Protein AF-A0A7S2MIW5-F1 (afdb_monomer)

pLDDT: mean 84.53, std 18.66, range [33.69, 98.38]

Organism: NCBI:txid3111310

Structure (mmCIF, N/CA/C/O backbone):
data_AF-A0A7S2MIW5-F1
#
_entry.id   AF-A0A7S2MIW5-F1
#
loop_
_atom_site.group_PDB
_atom_site.id
_atom_site.type_symbol
_atom_site.label_atom_id
_atom_site.label_alt_id
_atom_site.label_comp_id
_atom_site.label_asym_id
_atom_site.label_entity_id
_atom_site.label_seq_id
_atom_site.pdbx_PDB_ins_code
_atom_site.Cartn_x
_atom_site.Cartn_y
_atom_site.Cartn_z
_atom_site.occupancy
_atom_site.B_iso_or_equiv
_atom_site.auth_seq_id
_atom_site.auth_comp_id
_atom_site.auth_asym_id
_atom_site.auth_atom_id
_atom_site.pdbx_PDB_model_num
ATOM 1 N N . LEU A 1 1 ? -22.850 33.010 23.039 1.00 34.62 1 LEU A N 1
ATOM 2 C CA . LEU A 1 1 ? -22.995 32.688 21.603 1.00 34.62 1 LEU A CA 1
ATOM 3 C C . LEU A 1 1 ? -21.666 32.101 21.160 1.00 34.62 1 LEU A C 1
ATOM 5 O O . LEU A 1 1 ? -20.687 32.838 21.211 1.00 34.62 1 LEU A O 1
ATOM 9 N N . PRO A 1 2 ? -21.581 30.790 20.893 1.00 34.22 2 PRO A N 1
ATOM 10 C CA . PRO A 1 2 ? -20.311 30.177 20.546 1.00 34.22 2 PRO A CA 1
ATOM 11 C C . PRO A 1 2 ? -19.896 30.649 19.153 1.00 34.22 2 PRO A C 1
ATOM 13 O O . PRO A 1 2 ? -20.706 30.684 18.228 1.00 34.22 2 PRO A O 1
ATOM 16 N N . GLN A 1 3 ? -18.643 31.077 19.059 1.00 33.69 3 GLN A N 1
ATOM 17 C CA . GLN A 1 3 ? -17.992 31.510 17.834 1.00 33.69 3 GLN A CA 1
ATOM 18 C C . GLN A 1 3 ? -17.778 30.283 16.945 1.00 33.69 3 GLN A C 1
ATOM 20 O O . GLN A 1 3 ? -17.207 29.290 17.391 1.00 33.69 3 GLN A O 1
ATOM 25 N N . GLY A 1 4 ? -18.288 30.350 15.715 1.00 38.75 4 GLY A N 1
ATOM 26 C CA . GLY A 1 4 ? -18.104 29.315 14.707 1.00 38.75 4 GLY A CA 1
ATOM 27 C C . GLY A 1 4 ? -16.629 29.176 14.358 1.00 38.75 4 GLY A C 1
ATOM 28 O O . GLY A 1 4 ? -15.983 30.141 13.951 1.00 38.75 4 GLY A O 1
ATOM 29 N N . THR A 1 5 ? -16.100 27.975 14.543 1.00 40.75 5 THR A N 1
ATOM 30 C CA . THR A 1 5 ? -14.810 27.570 14.003 1.00 40.75 5 THR A CA 1
ATOM 31 C C . THR A 1 5 ? -14.955 27.438 12.493 1.00 40.75 5 THR A C 1
ATOM 33 O O . THR A 1 5 ? -15.807 26.698 12.007 1.00 40.75 5 THR A O 1
ATOM 36 N N . HIS A 1 6 ? -14.148 28.198 11.758 1.00 39.06 6 HIS A N 1
ATOM 37 C CA . HIS A 1 6 ? -13.957 28.025 10.325 1.00 39.06 6 HIS A CA 1
ATOM 38 C C . HIS A 1 6 ? -13.303 26.658 10.086 1.00 39.06 6 HIS A C 1
ATOM 40 O O . HIS A 1 6 ? -12.084 26.542 10.145 1.00 39.06 6 HIS A O 1
ATOM 46 N N . GLU A 1 7 ? -14.115 25.626 9.862 1.00 38.19 7 GLU A N 1
ATOM 47 C CA . GLU A 1 7 ? -13.662 24.371 9.260 1.00 38.19 7 GLU A CA 1
ATOM 48 C C . GLU A 1 7 ? -13.222 24.697 7.830 1.00 38.19 7 GLU A C 1
ATOM 50 O O . GLU A 1 7 ? -14.010 25.190 7.017 1.00 38.19 7 GLU A O 1
ATOM 55 N N . THR A 1 8 ? -11.934 24.533 7.547 1.00 36.22 8 THR A N 1
ATOM 56 C CA . THR A 1 8 ? -11.391 24.828 6.224 1.00 36.22 8 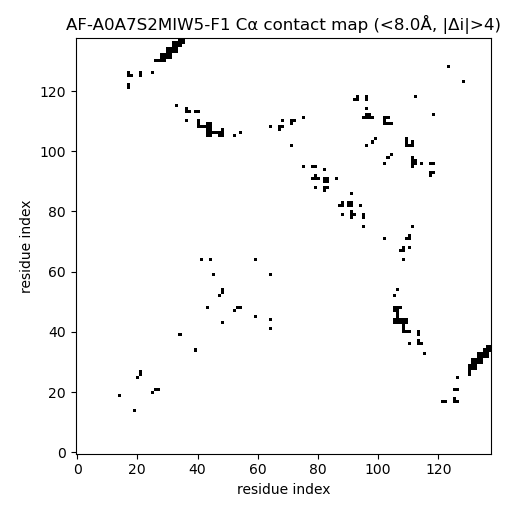THR A CA 1
ATOM 57 C C . THR A 1 8 ? -11.571 23.617 5.320 1.00 36.22 8 THR A C 1
ATOM 59 O O . THR A 1 8 ? -11.441 22.476 5.741 1.00 36.22 8 THR A O 1
ATOM 62 N N . GLU A 1 9 ? -11.854 23.850 4.041 1.00 38.44 9 GLU A N 1
ATOM 63 C CA . GLU A 1 9 ? -12.056 22.815 3.012 1.00 38.44 9 GLU A CA 1
ATOM 64 C C . GLU A 1 9 ? -10.869 21.822 2.897 1.00 38.44 9 GLU A C 1
ATOM 66 O O . GLU A 1 9 ? -11.026 20.696 2.429 1.00 38.44 9 GLU A O 1
ATOM 71 N N . GLN A 1 10 ? -9.693 22.213 3.401 1.00 38.22 10 GLN A N 1
ATOM 72 C CA . GLN A 1 10 ? -8.489 21.389 3.537 1.00 38.22 10 GLN A CA 1
ATOM 73 C C . GLN A 1 10 ? -8.621 20.257 4.574 1.00 38.22 10 GLN A C 1
ATOM 75 O O . GLN A 1 10 ? -8.038 19.192 4.374 1.00 38.22 10 GLN A O 1
ATOM 80 N N . ASP A 1 11 ? -9.436 20.431 5.618 1.00 40.16 11 ASP A N 1
ATOM 81 C CA . ASP A 1 11 ? -9.644 19.435 6.681 1.00 40.16 11 ASP A CA 1
ATOM 82 C C . ASP A 1 11 ? -10.381 18.183 6.164 1.00 40.16 11 ASP A C 1
ATOM 84 O O . ASP A 1 11 ? -10.171 17.067 6.646 1.00 40.16 11 ASP A O 1
ATOM 88 N N . PHE A 1 12 ? -11.196 18.332 5.111 1.00 40.44 12 PHE A N 1
ATOM 89 C CA . PHE A 1 12 ? -11.880 17.210 4.458 1.00 40.44 12 PHE A CA 1
ATOM 90 C C . PHE A 1 12 ? -10.940 16.338 3.609 1.00 40.44 12 PHE A C 1
ATOM 92 O O . PHE A 1 12 ? -11.246 15.168 3.373 1.00 40.44 12 PHE A O 1
ATOM 99 N N . VAL A 1 13 ? -9.791 16.868 3.170 1.00 51.50 13 VAL A N 1
ATOM 100 C CA . VAL A 1 13 ? -8.825 16.148 2.317 1.00 51.50 13 VAL A CA 1
ATOM 101 C C . VAL A 1 13 ? -7.958 15.176 3.131 1.00 51.50 13 VAL A C 1
ATOM 103 O O . VAL A 1 13 ? -7.462 14.189 2.583 1.00 51.50 13 VAL A O 1
ATOM 106 N N . GLU A 1 14 ? -7.833 15.378 4.446 1.00 65.00 14 GLU A N 1
ATOM 107 C CA . GLU A 1 14 ? -6.987 14.550 5.316 1.00 65.00 14 GLU A CA 1
ATOM 108 C C . GLU A 1 14 ? -7.745 13.599 6.249 1.00 65.00 14 GLU A C 1
ATOM 110 O O . GLU A 1 14 ? -7.106 12.846 6.990 1.00 65.00 14 GLU A O 1
ATOM 115 N N . MET A 1 15 ? -9.083 13.549 6.207 1.00 71.19 15 MET A N 1
ATOM 116 C CA . MET A 1 15 ? -9.825 12.636 7.079 1.00 71.19 15 MET A CA 1
ATOM 117 C C . MET A 1 15 ? -9.445 11.170 6.780 1.00 71.19 15 MET A C 1
ATOM 119 O O . MET A 1 15 ? -9.715 10.659 5.687 1.00 71.19 15 MET A O 1
ATOM 123 N N . PRO A 1 16 ? -8.840 10.436 7.736 1.00 86.06 16 PRO A N 1
ATOM 124 C CA . PRO A 1 16 ? -8.493 9.040 7.523 1.00 86.06 16 PRO A CA 1
ATOM 125 C C . PRO A 1 16 ? -9.749 8.211 7.244 1.00 86.06 16 PRO A C 1
ATOM 127 O O . PRO A 1 16 ? -10.669 8.207 8.057 1.00 86.06 16 PRO A O 1
ATOM 130 N N . ILE A 1 17 ? -9.760 7.425 6.164 1.00 91.00 17 ILE A N 1
ATOM 131 C CA . ILE A 1 17 ? -10.870 6.497 5.864 1.00 91.00 17 ILE A CA 1
ATOM 132 C C . ILE A 1 17 ? -11.267 5.628 7.078 1.00 91.00 17 ILE A C 1
ATOM 134 O O . ILE A 1 17 ? -12.466 5.487 7.317 1.00 91.00 17 ILE A O 1
ATOM 138 N N . PRO A 1 18 ? -10.330 5.086 7.891 1.00 93.75 18 PRO A N 1
ATOM 139 C CA . PRO A 1 18 ? -10.707 4.322 9.080 1.00 93.75 18 PRO A CA 1
ATOM 140 C C . PRO A 1 18 ? -11.511 5.134 10.102 1.00 93.75 18 PRO A C 1
ATOM 142 O O . PRO A 1 18 ? -12.400 4.576 10.736 1.00 93.75 18 PRO A O 1
ATOM 145 N N . LEU A 1 19 ? -11.217 6.433 10.250 1.00 93.69 19 LEU A N 1
ATOM 146 C CA . LEU A 1 19 ? -11.962 7.329 11.136 1.00 93.69 19 LEU A CA 1
ATOM 147 C C . LEU A 1 19 ? -13.378 7.534 10.599 1.00 93.69 19 LEU A C 1
ATOM 149 O O . LEU A 1 19 ? -14.332 7.254 11.313 1.00 93.69 19 LEU A O 1
ATOM 153 N N . LEU A 1 20 ? -13.507 7.927 9.328 1.00 94.56 20 LEU A N 1
ATOM 154 C CA . LEU A 1 20 ? -14.811 8.144 8.699 1.00 94.56 20 LEU A CA 1
ATOM 155 C C . LEU A 1 20 ? -15.700 6.896 8.790 1.00 94.56 20 LEU A C 1
ATOM 157 O O . LEU A 1 20 ? -16.866 6.987 9.163 1.00 94.56 20 LEU A O 1
ATOM 161 N N . LEU A 1 21 ? -15.153 5.717 8.477 1.00 96.06 21 LEU A N 1
ATOM 162 C CA . LEU A 1 21 ? -15.927 4.481 8.554 1.00 96.06 21 LEU A CA 1
ATOM 163 C C . LEU A 1 21 ? -16.321 4.157 9.997 1.00 96.06 21 LEU A C 1
ATOM 165 O O . LEU A 1 21 ? -17.422 3.669 10.211 1.00 96.06 21 LEU A O 1
ATOM 169 N N . HIS A 1 22 ? -15.439 4.397 10.971 1.00 96.56 22 HIS A N 1
ATOM 170 C CA . HIS A 1 22 ? -15.735 4.131 12.380 1.00 96.56 22 HIS A CA 1
ATOM 171 C C . HIS A 1 22 ? -16.871 5.015 12.905 1.00 96.56 22 HIS A C 1
ATOM 173 O O . HIS A 1 22 ? -17.741 4.507 13.604 1.00 96.56 22 HIS A O 1
ATOM 179 N N . GLU A 1 23 ? -16.921 6.292 12.514 1.00 96.94 23 GLU A N 1
ATOM 180 C CA . GLU A 1 23 ? -18.045 7.175 12.862 1.00 96.94 23 GLU A CA 1
ATOM 181 C C . GLU A 1 23 ? -19.373 6.683 12.265 1.00 96.94 23 GLU A C 1
ATOM 183 O O . GLU A 1 23 ? -20.422 6.770 12.900 1.00 96.94 23 GLU A O 1
ATOM 188 N N . LEU A 1 24 ? -19.339 6.121 11.053 1.00 97.38 24 LEU A N 1
ATOM 189 C CA . LEU A 1 24 ? -20.540 5.634 10.372 1.00 97.38 24 LEU A CA 1
ATOM 190 C C . LEU A 1 24 ? -20.977 4.239 10.833 1.00 97.38 24 LEU A C 1
ATOM 192 O O . LEU A 1 24 ? -22.173 3.971 10.920 1.00 97.38 24 LEU A O 1
ATOM 196 N N . GLN A 1 25 ? -20.030 3.325 11.048 1.00 97.94 25 GLN A N 1
ATOM 197 C CA . GLN A 1 25 ? -20.242 1.892 11.273 1.00 97.94 25 GLN A CA 1
ATOM 198 C C . GLN A 1 25 ? -19.190 1.329 12.253 1.00 97.94 25 GLN A C 1
ATOM 200 O O . GLN A 1 25 ? -18.361 0.497 11.872 1.00 97.94 25 GLN A O 1
ATOM 205 N N . PRO A 1 26 ? -19.232 1.706 13.544 1.00 97.56 26 PRO A N 1
ATOM 206 C CA . PRO A 1 26 ? -18.191 1.338 14.512 1.00 97.56 26 PRO A CA 1
ATOM 207 C C . PRO A 1 26 ? -18.058 -0.181 14.719 1.00 97.56 26 PRO A C 1
ATOM 209 O O . PRO A 1 26 ? -16.985 -0.690 15.031 1.00 97.56 26 PRO A O 1
ATOM 212 N N . GLN A 1 27 ? -19.137 -0.939 14.494 1.00 98.12 27 GLN A N 1
ATOM 213 C CA . GLN A 1 27 ? -19.167 -2.400 14.654 1.00 98.12 27 GLN A CA 1
ATOM 214 C C . GLN A 1 27 ? -18.857 -3.177 13.361 1.00 98.12 27 GLN A C 1
ATOM 216 O O . GLN A 1 27 ? -19.029 -4.398 13.324 1.00 98.12 27 GLN A O 1
ATOM 221 N N . ALA A 1 28 ? -18.409 -2.503 12.294 1.00 98.00 28 ALA A N 1
ATOM 222 C CA . ALA A 1 28 ? -18.112 -3.153 11.020 1.00 98.00 28 ALA A CA 1
ATOM 223 C C . ALA A 1 28 ? -17.106 -4.307 11.180 1.00 98.00 28 ALA A C 1
ATOM 225 O O . ALA A 1 28 ? -16.119 -4.206 11.912 1.00 98.00 28 ALA A O 1
ATOM 226 N N . LYS A 1 29 ? -17.337 -5.411 10.466 1.00 98.19 29 LYS A N 1
ATOM 227 C CA . LYS A 1 29 ? -16.350 -6.486 10.311 1.00 98.19 29 LYS A CA 1
ATOM 228 C C . LYS A 1 29 ? -15.570 -6.255 9.019 1.00 98.19 29 LYS A C 1
ATOM 230 O O . LYS A 1 29 ? -16.161 -6.076 7.958 1.00 98.19 29 LYS A O 1
ATOM 235 N N . LEU A 1 30 ? -14.247 -6.240 9.123 1.00 97.81 30 LEU A N 1
ATOM 236 C CA . LEU A 1 30 ? -13.319 -5.892 8.055 1.00 97.81 30 LEU A CA 1
ATOM 237 C C . LEU A 1 30 ? -12.680 -7.164 7.495 1.00 97.81 30 LEU A C 1
ATOM 239 O O . LEU A 1 30 ? -11.950 -7.869 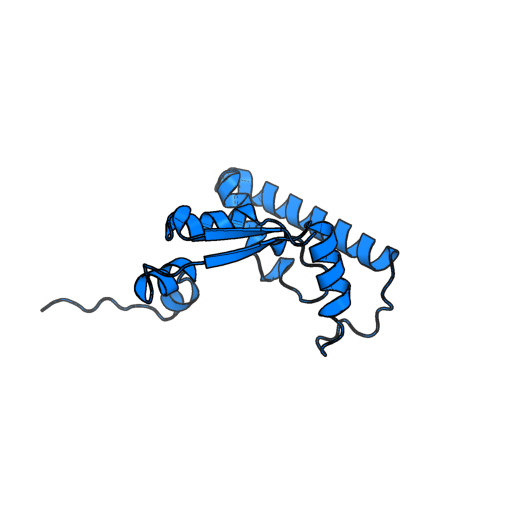8.192 1.00 97.81 30 LEU A O 1
ATOM 243 N N . LEU A 1 31 ? -12.949 -7.450 6.224 1.00 97.44 31 LEU A N 1
ATOM 244 C CA . LEU A 1 31 ? -12.326 -8.552 5.498 1.00 97.44 31 LEU A CA 1
ATOM 245 C C . LEU A 1 31 ? -11.118 -8.032 4.714 1.00 97.44 31 LEU A C 1
ATOM 247 O O . LEU A 1 31 ? -11.266 -7.199 3.823 1.00 97.44 31 LEU A O 1
ATOM 251 N N . VAL A 1 32 ? -9.927 -8.541 5.024 1.00 96.56 32 VAL A N 1
ATOM 252 C CA . VAL A 1 32 ? -8.675 -8.173 4.355 1.00 96.56 32 VAL A CA 1
ATOM 253 C C . VAL A 1 32 ? -8.077 -9.419 3.717 1.00 96.56 32 VAL A C 1
ATOM 255 O O . VAL A 1 32 ? -7.846 -10.420 4.389 1.00 96.56 32 VAL A O 1
ATOM 258 N N . THR A 1 33 ? -7.819 -9.366 2.413 1.00 96.00 33 THR A N 1
ATOM 259 C CA . THR A 1 33 ? -7.132 -10.442 1.685 1.00 96.00 33 THR A CA 1
ATOM 260 C C . THR A 1 33 ? -5.752 -9.952 1.275 1.00 96.00 33 THR A C 1
ATOM 262 O O . THR A 1 33 ? -5.634 -8.953 0.565 1.00 96.00 33 THR A O 1
ATOM 265 N N . LEU A 1 34 ? -4.710 -10.635 1.740 1.00 96.12 34 LEU A N 1
ATOM 266 C CA . LEU A 1 34 ? -3.316 -10.325 1.435 1.00 96.12 34 LEU A CA 1
ATOM 267 C C . LEU A 1 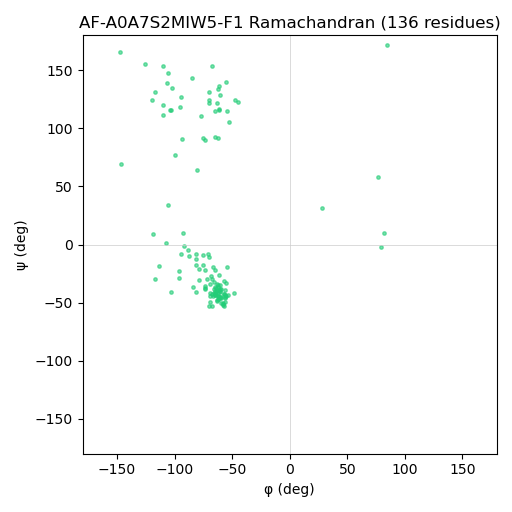34 ? -2.761 -11.346 0.449 1.00 96.12 34 LEU A C 1
ATOM 269 O O . LEU A 1 34 ? -3.127 -12.512 0.481 1.00 96.12 34 LEU A O 1
ATOM 273 N N . ARG A 1 35 ? -1.842 -10.919 -0.410 1.00 95.69 35 ARG A N 1
ATOM 274 C CA . ARG A 1 35 ? -1.079 -11.792 -1.312 1.00 95.69 35 ARG A CA 1
ATOM 275 C C . ARG A 1 35 ? 0.402 -11.530 -1.092 1.00 95.69 35 ARG A C 1
ATOM 277 O O . ARG A 1 35 ? 0.751 -10.421 -0.687 1.00 95.69 35 ARG A O 1
ATOM 284 N N . GLU A 1 36 ? 1.263 -12.495 -1.400 1.00 96.50 36 GLU A N 1
ATOM 285 C CA . GLU A 1 36 ? 2.712 -12.270 -1.449 1.00 96.50 36 GLU A CA 1
ATOM 286 C C . GLU A 1 36 ? 3.023 -10.941 -2.197 1.00 96.50 36 GLU A C 1
ATOM 288 O O . GLU A 1 36 ? 2.523 -10.745 -3.315 1.00 96.50 36 GLU A O 1
ATOM 293 N N . PRO A 1 37 ? 3.730 -9.976 -1.566 1.00 95.06 37 PRO A N 1
ATOM 294 C CA . PRO A 1 37 ? 3.852 -8.608 -2.073 1.00 95.06 37 PRO A CA 1
ATOM 295 C C . PRO A 1 37 ? 4.414 -8.494 -3.492 1.00 95.06 37 PRO A C 1
ATOM 297 O O . PRO A 1 37 ? 3.902 -7.690 -4.274 1.00 95.06 37 PRO A O 1
ATOM 300 N N . VAL A 1 38 ? 5.411 -9.307 -3.858 1.00 95.12 38 VAL A N 1
ATOM 301 C CA . VAL A 1 38 ? 6.015 -9.275 -5.202 1.00 95.12 38 VAL A CA 1
ATOM 302 C C . VAL A 1 38 ? 5.030 -9.797 -6.246 1.00 95.12 38 VAL A C 1
ATOM 304 O O . VAL A 1 38 ? 4.846 -9.195 -7.301 1.00 95.12 38 VAL A O 1
ATOM 307 N N . SER A 1 39 ? 4.305 -10.863 -5.933 1.00 95.00 39 SER A N 1
ATOM 308 C CA . SER A 1 39 ? 3.255 -11.431 -6.778 1.00 95.00 39 SER A CA 1
ATOM 309 C C . SER A 1 39 ? 2.086 -10.459 -6.957 1.00 95.00 39 SER A C 1
ATOM 311 O O . SER A 1 39 ? 1.515 -10.344 -8.044 1.00 95.00 39 SER A O 1
ATOM 313 N N . ARG A 1 40 ? 1.735 -9.718 -5.899 1.00 94.50 40 ARG A N 1
ATOM 314 C CA . ARG A 1 40 ? 0.741 -8.637 -5.937 1.00 94.50 40 ARG A CA 1
ATOM 315 C C . ARG A 1 40 ? 1.212 -7.478 -6.818 1.00 94.50 40 ARG A C 1
ATOM 317 O O . ARG A 1 40 ? 0.432 -6.988 -7.633 1.00 94.50 40 ARG A O 1
ATOM 324 N N . MET A 1 41 ? 2.478 -7.088 -6.702 1.00 94.50 41 MET A N 1
ATOM 325 C CA . MET A 1 41 ? 3.118 -6.073 -7.541 1.00 94.50 41 MET A CA 1
ATOM 326 C C . MET A 1 41 ? 3.153 -6.492 -9.021 1.00 94.50 41 MET A C 1
ATOM 328 O O . MET A 1 41 ? 2.793 -5.714 -9.901 1.00 94.50 41 MET A O 1
ATOM 332 N N . TYR A 1 42 ? 3.502 -7.746 -9.308 1.00 94.00 42 TYR A N 1
ATOM 333 C CA . TYR A 1 42 ? 3.494 -8.295 -10.664 1.00 94.00 42 TYR A CA 1
ATOM 334 C C . TYR A 1 42 ? 2.079 -8.357 -11.255 1.00 94.00 42 TYR A C 1
ATOM 336 O O . TYR A 1 42 ? 1.869 -8.098 -12.441 1.00 94.00 42 TYR A O 1
ATOM 344 N N . SER A 1 43 ? 1.075 -8.658 -10.428 1.00 92.62 43 SER A N 1
ATOM 345 C CA . SER A 1 43 ? -0.331 -8.607 -10.834 1.00 92.62 43 SER A CA 1
ATOM 346 C C . SER A 1 43 ? -0.773 -7.191 -11.203 1.00 92.62 43 SER A C 1
ATOM 348 O O . SER A 1 43 ? -1.484 -7.015 -12.189 1.00 92.62 43 SER A O 1
ATOM 350 N N . ASP A 1 44 ? -0.345 -6.188 -10.434 1.00 91.69 44 ASP A N 1
ATOM 351 C CA . ASP A 1 44 ? -0.602 -4.769 -10.698 1.00 91.69 44 ASP A CA 1
ATOM 352 C C . ASP A 1 44 ? -0.065 -4.355 -12.073 1.00 91.69 44 ASP A C 1
ATOM 354 O O . ASP A 1 44 ? -0.822 -3.884 -12.925 1.00 91.69 44 ASP A O 1
ATOM 358 N N . TYR A 1 45 ? 1.214 -4.659 -12.308 1.00 90.81 45 TYR A N 1
ATOM 359 C CA . TYR A 1 45 ? 1.917 -4.458 -13.572 1.00 90.81 45 TYR A CA 1
ATOM 360 C C . TYR A 1 45 ? 1.190 -5.110 -14.762 1.00 90.81 45 TYR A C 1
ATOM 362 O O . TYR A 1 45 ? 1.005 -4.511 -15.828 1.00 90.81 45 TYR A O 1
ATOM 370 N N . ASN A 1 46 ? 0.704 -6.342 -14.584 1.00 88.88 46 ASN A N 1
ATOM 371 C CA . ASN A 1 46 ? 0.055 -7.093 -15.655 1.00 88.88 46 ASN A CA 1
ATOM 372 C C . ASN A 1 46 ? -1.398 -6.693 -15.937 1.00 88.88 46 ASN A C 1
ATOM 374 O O . ASN A 1 46 ? -1.836 -6.805 -17.086 1.00 88.88 46 ASN A O 1
ATOM 378 N N . PHE A 1 47 ? -2.140 -6.230 -14.935 1.00 82.56 47 PHE A N 1
ATOM 379 C CA . PHE A 1 47 ? -3.586 -6.058 -15.058 1.00 82.56 47 PHE A CA 1
ATOM 380 C C . PHE A 1 47 ? -4.011 -4.599 -15.258 1.00 82.56 47 PHE A C 1
ATOM 382 O O . PHE A 1 47 ? -4.864 -4.327 -16.099 1.00 82.56 47 PHE A O 1
ATOM 389 N N . LEU A 1 48 ? -3.391 -3.645 -14.556 1.00 73.75 48 LEU A N 1
ATOM 390 C CA . LEU A 1 48 ? -3.887 -2.259 -14.508 1.00 73.75 48 LEU A CA 1
ATOM 391 C C . LEU A 1 48 ? -3.385 -1.352 -15.636 1.00 73.75 48 LEU A C 1
ATOM 393 O O . LEU A 1 48 ? -3.920 -0.270 -15.841 1.00 73.75 48 LEU A O 1
ATOM 397 N N . THR A 1 49 ? -2.414 -1.809 -16.418 1.00 61.47 49 THR A N 1
ATOM 398 C CA . THR A 1 49 ? -2.002 -1.171 -17.683 1.00 61.47 49 THR A CA 1
ATOM 399 C C . THR A 1 49 ? -2.915 -1.538 -18.857 1.00 61.47 49 THR A C 1
ATOM 401 O O . THR A 1 49 ? -2.913 -0.857 -19.875 1.00 61.47 49 THR A O 1
ATOM 404 N N . ARG A 1 50 ? -3.721 -2.607 -18.747 1.00 53.53 50 ARG A N 1
ATOM 405 C CA . ARG A 1 50 ? -4.619 -3.070 -19.824 1.00 53.53 50 ARG A CA 1
ATOM 406 C C . ARG A 1 50 ? -5.946 -2.300 -19.897 1.00 53.53 50 ARG A C 1
ATOM 408 O O . ARG A 1 50 ? -6.689 -2.488 -20.853 1.00 53.53 50 ARG A O 1
ATOM 415 N N . THR A 1 51 ? -6.248 -1.436 -18.926 1.00 51.66 51 THR A N 1
ATOM 416 C CA . THR A 1 51 ? -7.551 -0.758 -18.782 1.00 51.66 51 THR A CA 1
ATOM 417 C C . THR A 1 51 ? -7.536 0.728 -19.175 1.00 51.66 51 THR A C 1
ATOM 419 O O . THR A 1 51 ? -8.247 1.525 -18.573 1.00 51.66 51 THR A O 1
ATOM 422 N N . GLY A 1 52 ? -6.742 1.125 -20.177 1.00 49.66 52 GLY A N 1
ATOM 423 C CA . GLY A 1 52 ? -6.818 2.473 -20.771 1.00 49.66 52 GLY A CA 1
ATOM 424 C C . GLY A 1 52 ? -6.083 3.592 -20.018 1.00 49.66 52 GLY A C 1
ATOM 425 O O . GLY A 1 52 ? -6.237 4.757 -20.370 1.00 49.66 52 GLY A O 1
ATOM 426 N N . VAL A 1 53 ? -5.263 3.261 -19.015 1.00 53.62 53 VAL A N 1
ATOM 427 C CA . VAL A 1 53 ? -4.286 4.190 -18.425 1.00 53.62 53 VAL A CA 1
ATOM 428 C C . VAL A 1 53 ? -2.965 3.963 -19.158 1.00 53.62 53 VAL A C 1
ATOM 430 O O . VAL A 1 53 ? -2.208 3.048 -18.840 1.00 53.62 53 VAL A O 1
ATOM 433 N N . SER A 1 54 ? -2.766 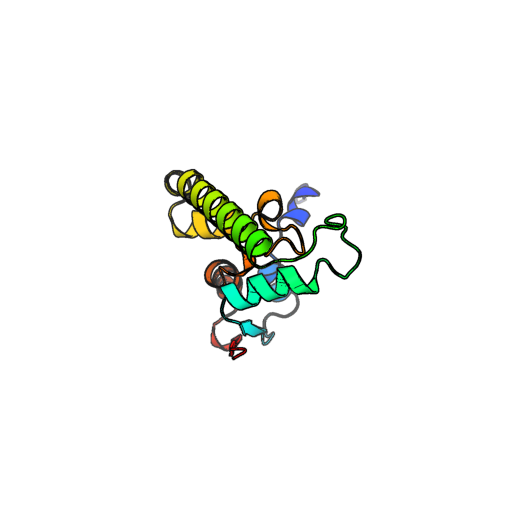4.727 -20.231 1.00 45.91 54 SER A N 1
ATOM 434 C CA . SER A 1 54 ? -1.665 4.583 -21.183 1.00 45.91 54 SER A CA 1
ATOM 435 C C . SER A 1 54 ? -0.295 4.806 -20.537 1.00 45.91 54 SER A C 1
ATOM 437 O O . SER A 1 54 ? 0.248 5.906 -20.582 1.00 45.91 54 SER A O 1
ATOM 439 N N . ARG A 1 55 ? 0.335 3.737 -20.047 1.00 53.25 55 ARG A N 1
ATOM 440 C CA . ARG A 1 55 ? 1.779 3.596 -20.252 1.00 53.25 55 ARG A CA 1
ATOM 441 C C . ARG A 1 55 ? 1.936 3.173 -21.705 1.00 53.25 55 ARG A C 1
ATOM 443 O O . ARG A 1 55 ? 1.726 2.008 -22.024 1.00 53.25 55 ARG A O 1
ATOM 450 N N . GLY A 1 56 ? 2.091 4.167 -22.582 1.00 53.09 56 GLY A N 1
ATOM 451 C CA . GLY A 1 56 ? 2.034 3.984 -24.031 1.00 53.09 56 GLY A CA 1
ATOM 452 C C . GLY A 1 56 ? 2.879 2.797 -24.474 1.00 53.09 56 GLY A C 1
ATOM 453 O O . GLY A 1 56 ? 4.044 2.755 -24.116 1.00 53.09 56 GLY A O 1
ATOM 454 N N . ASP A 1 57 ? 2.260 1.846 -25.175 1.00 53.06 57 ASP A N 1
ATOM 455 C CA . ASP A 1 57 ? 2.826 0.711 -25.921 1.00 53.06 57 ASP A CA 1
ATOM 456 C C . ASP A 1 57 ? 4.177 0.116 -25.460 1.00 53.06 57 ASP A C 1
ATOM 458 O O . ASP A 1 57 ? 4.933 -0.419 -26.274 1.00 53.06 57 ASP A O 1
ATOM 462 N N . THR A 1 58 ? 4.507 0.132 -24.165 1.00 60.97 58 THR A N 1
ATOM 463 C CA . THR A 1 58 ? 5.676 -0.588 -23.667 1.00 60.97 58 THR A CA 1
ATOM 464 C C . THR A 1 58 ? 5.314 -2.061 -23.596 1.00 60.97 58 THR A C 1
ATOM 466 O O . THR A 1 58 ? 4.473 -2.500 -22.805 1.00 60.97 58 THR A O 1
ATOM 469 N N . LEU A 1 59 ? 5.935 -2.839 -24.483 1.00 73.00 59 LEU A N 1
ATOM 470 C CA . LEU A 1 59 ? 5.863 -4.292 -24.466 1.00 73.00 59 LEU A CA 1
ATOM 471 C C . LEU A 1 59 ? 6.283 -4.786 -23.087 1.00 73.00 59 LEU A C 1
ATOM 473 O O . LEU A 1 59 ? 7.434 -4.633 -22.680 1.00 73.00 59 LEU A O 1
ATOM 477 N N . LYS A 1 60 ? 5.331 -5.392 -22.379 1.00 83.19 60 LYS A N 1
ATOM 478 C CA . LYS A 1 60 ? 5.617 -5.977 -21.079 1.00 83.19 60 LYS A CA 1
ATOM 479 C C . LYS A 1 60 ? 6.639 -7.083 -21.218 1.00 83.19 60 LYS A C 1
ATOM 481 O O . LYS A 1 60 ? 6.492 -7.969 -22.060 1.00 83.19 60 LYS A O 1
ATOM 486 N N . SER A 1 61 ? 7.625 -7.067 -20.343 1.00 90.00 61 SER A N 1
ATOM 487 C CA . SER A 1 61 ? 8.664 -8.082 -20.295 1.00 90.00 61 SER A CA 1
ATOM 488 C C . SER A 1 61 ? 9.125 -8.287 -18.858 1.00 90.00 61 SER A C 1
ATOM 490 O O . SER A 1 61 ? 8.821 -7.498 -17.960 1.00 90.00 61 SER A O 1
ATOM 492 N N . ALA A 1 62 ? 9.854 -9.379 -18.634 1.00 91.81 62 ALA A N 1
ATOM 493 C CA . ALA A 1 62 ? 10.517 -9.599 -17.356 1.00 91.81 62 ALA A CA 1
ATOM 494 C C . ALA A 1 62 ? 11.510 -8.465 -17.043 1.00 91.81 62 ALA A C 1
ATOM 496 O O . ALA A 1 62 ? 11.563 -8.012 -15.901 1.00 91.81 62 ALA A O 1
ATOM 497 N N . ASP A 1 63 ? 12.223 -7.970 -18.059 1.00 93.44 63 ASP A N 1
ATOM 498 C CA . ASP A 1 63 ? 13.202 -6.889 -17.916 1.00 93.44 63 ASP A CA 1
ATOM 499 C C . ASP A 1 63 ? 12.538 -5.561 -17.548 1.00 93.44 63 ASP A C 1
ATOM 501 O O . ASP A 1 63 ? 12.984 -4.893 -16.621 1.00 93.44 63 ASP A O 1
ATOM 505 N N . ASP A 1 64 ? 11.428 -5.207 -18.202 1.00 90.56 64 ASP A N 1
ATOM 506 C CA . ASP A 1 64 ? 10.677 -3.989 -17.882 1.00 90.56 64 ASP A CA 1
ATOM 507 C C . ASP A 1 64 ? 10.127 -4.045 -16.449 1.00 90.56 64 ASP A C 1
ATOM 509 O O . ASP A 1 64 ? 10.351 -3.128 -15.657 1.00 90.56 64 ASP A O 1
ATOM 513 N N . PHE A 1 65 ? 9.504 -5.164 -16.055 1.00 93.06 65 PHE A N 1
ATOM 514 C CA . PHE A 1 65 ? 9.067 -5.351 -14.670 1.00 93.06 65 PHE A CA 1
ATOM 515 C C . PHE A 1 65 ? 10.231 -5.228 -13.676 1.00 93.06 65 PHE A C 1
ATOM 517 O O . PHE A 1 65 ? 10.091 -4.573 -12.642 1.00 93.06 65 PHE A O 1
ATOM 524 N N . HIS A 1 66 ? 11.386 -5.820 -13.987 1.00 95.12 66 HIS A N 1
ATOM 525 C CA . HIS A 1 66 ? 12.571 -5.744 -13.140 1.00 95.12 66 HIS A CA 1
ATOM 526 C C . HIS A 1 66 ? 13.086 -4.307 -12.993 1.00 95.12 66 HIS A C 1
ATOM 528 O O . HIS A 1 66 ? 13.301 -3.853 -11.868 1.00 95.12 66 HIS A O 1
ATOM 534 N N . THR A 1 67 ? 13.236 -3.567 -14.096 1.00 94.12 67 THR A N 1
ATOM 535 C CA . THR A 1 67 ? 13.672 -2.164 -14.079 1.00 94.12 67 THR A CA 1
ATOM 536 C C . THR A 1 67 ? 12.751 -1.309 -13.213 1.00 94.12 67 THR A C 1
ATOM 538 O O . THR A 1 67 ? 13.225 -0.513 -12.400 1.00 94.12 67 THR A O 1
ATOM 541 N N . LEU A 1 68 ? 11.437 -1.515 -13.317 1.00 92.31 68 LEU A N 1
ATOM 542 C CA . LEU A 1 68 ? 10.453 -0.806 -12.500 1.00 92.31 68 LEU A CA 1
ATOM 543 C C . LEU A 1 68 ? 10.533 -1.192 -11.027 1.00 92.31 68 LEU A C 1
ATOM 545 O O . LEU A 1 68 ? 10.498 -0.313 -10.168 1.00 92.31 68 LEU A O 1
ATOM 549 N N . ALA A 1 69 ? 10.683 -2.482 -10.729 1.00 94.88 69 ALA A N 1
ATOM 550 C CA . ALA A 1 69 ? 10.834 -2.967 -9.364 1.00 94.88 69 ALA A CA 1
ATOM 551 C C . ALA A 1 69 ? 12.067 -2.371 -8.681 1.00 94.88 69 ALA A C 1
ATOM 553 O O . ALA A 1 69 ? 11.976 -1.894 -7.549 1.00 94.88 69 ALA A O 1
ATOM 554 N N . VAL A 1 70 ? 13.206 -2.355 -9.377 1.00 96.56 70 VAL A N 1
ATOM 555 C CA . VAL A 1 70 ? 14.450 -1.765 -8.871 1.00 96.56 70 VAL A CA 1
ATOM 556 C C . VAL A 1 70 ? 14.282 -0.267 -8.651 1.00 96.56 70 VAL A C 1
ATOM 558 O O . VAL A 1 70 ? 14.605 0.215 -7.568 1.00 96.56 70 VAL A O 1
ATOM 561 N N . HIS A 1 71 ? 13.720 0.454 -9.626 1.00 95.06 71 HIS A N 1
ATOM 562 C CA . HIS A 1 71 ? 13.468 1.887 -9.499 1.00 95.06 71 HIS A CA 1
ATOM 563 C C . HIS A 1 71 ? 12.588 2.198 -8.281 1.00 95.06 71 HIS A C 1
ATOM 565 O O . HIS A 1 71 ? 12.982 2.975 -7.415 1.00 95.06 71 HIS A O 1
ATOM 571 N N . GLN A 1 72 ? 11.432 1.538 -8.161 1.00 94.69 72 GLN A N 1
ATOM 572 C CA . GLN A 1 72 ? 10.515 1.772 -7.047 1.00 94.69 72 GLN A CA 1
ATOM 573 C C . GLN A 1 72 ? 11.124 1.405 -5.694 1.00 94.69 72 GLN A C 1
ATOM 575 O O . GLN A 1 72 ? 10.946 2.149 -4.731 1.00 94.69 72 GLN A O 1
ATOM 580 N N . LYS A 1 73 ? 11.874 0.300 -5.611 1.00 96.12 73 LYS A N 1
ATOM 581 C CA . LYS A 1 73 ? 12.618 -0.064 -4.401 1.00 96.12 73 LYS A CA 1
ATOM 582 C C . LYS A 1 73 ? 13.594 1.047 -4.009 1.00 96.12 73 LYS A C 1
ATOM 584 O O . LYS A 1 73 ? 13.584 1.467 -2.857 1.00 96.12 73 LYS A O 1
ATOM 589 N N . THR A 1 74 ? 14.424 1.518 -4.939 1.00 97.00 74 THR A N 1
ATOM 590 C CA . THR A 1 74 ? 15.422 2.560 -4.661 1.00 97.00 74 THR A CA 1
ATOM 591 C C . THR A 1 74 ? 14.761 3.870 -4.230 1.00 97.00 74 THR A C 1
ATOM 593 O O . THR A 1 74 ? 15.181 4.461 -3.237 1.00 97.00 74 THR A O 1
ATOM 596 N N . SER A 1 75 ? 13.693 4.295 -4.909 1.00 95.81 75 SER A N 1
ATOM 597 C CA . SER A 1 75 ? 12.922 5.482 -4.523 1.00 95.81 75 SER A CA 1
ATOM 598 C C . SER A 1 75 ? 12.289 5.335 -3.137 1.00 95.81 75 SER A C 1
ATOM 600 O O . SER A 1 75 ? 12.343 6.264 -2.336 1.00 95.81 75 SER A O 1
ATOM 602 N N . LEU A 1 76 ? 11.735 4.161 -2.821 1.00 95.38 76 LEU A N 1
ATOM 603 C CA . LEU A 1 76 ? 11.133 3.887 -1.517 1.00 95.38 76 LEU A CA 1
ATOM 604 C C . LEU A 1 76 ? 12.180 3.907 -0.393 1.00 95.38 76 LEU A C 1
ATOM 606 O O . LEU A 1 76 ? 11.939 4.501 0.653 1.00 95.38 76 LEU A O 1
ATOM 610 N N . GLN A 1 77 ? 13.359 3.323 -0.624 1.00 95.69 77 GLN A N 1
ATOM 611 C CA . GLN A 1 77 ? 14.478 3.389 0.319 1.00 95.69 77 GLN A CA 1
ATOM 612 C C . GLN A 1 77 ? 14.927 4.835 0.556 1.00 95.69 77 GLN A C 1
ATOM 614 O O . GLN A 1 77 ? 15.093 5.241 1.700 1.00 95.69 77 GLN A O 1
ATOM 619 N N . CYS A 1 78 ? 15.059 5.634 -0.506 1.00 96.25 78 CYS A N 1
ATOM 620 C CA . CYS A 1 78 ? 15.397 7.052 -0.384 1.00 96.25 78 CYS A CA 1
ATOM 621 C C . CYS A 1 78 ? 14.345 7.823 0.431 1.00 96.25 78 CYS A C 1
ATOM 623 O O . CYS A 1 78 ? 14.701 8.639 1.283 1.00 96.25 78 CYS A O 1
ATOM 625 N N . CYS A 1 79 ? 13.061 7.518 0.228 1.00 96.06 79 CYS A N 1
ATOM 626 C CA . CYS A 1 79 ? 11.975 8.097 1.010 1.00 96.06 79 CYS A CA 1
ATOM 627 C C . CYS A 1 79 ? 12.098 7.745 2.502 1.00 96.06 79 CYS A C 1
ATOM 629 O O . CYS A 1 79 ? 12.015 8.641 3.346 1.00 96.06 79 CYS A O 1
ATOM 631 N N . PHE A 1 80 ? 12.356 6.473 2.836 1.00 95.88 80 PHE A N 1
ATOM 632 C CA . PHE A 1 80 ? 12.551 6.052 4.226 1.00 95.88 80 PHE A CA 1
ATOM 633 C C . PHE A 1 80 ? 13.703 6.809 4.882 1.00 95.88 80 PHE A C 1
ATOM 635 O O . PHE A 1 80 ? 13.495 7.403 5.935 1.00 95.88 80 PHE A O 1
ATOM 642 N N . GLU A 1 81 ? 14.877 6.861 4.248 1.00 95.12 81 GLU A N 1
ATOM 643 C CA . GLU A 1 81 ? 16.039 7.566 4.808 1.00 95.12 81 GLU A CA 1
ATOM 644 C C . GLU A 1 81 ? 15.770 9.066 4.990 1.00 95.12 81 GLU A C 1
ATOM 646 O O . GLU A 1 81 ? 16.110 9.640 6.021 1.00 95.12 81 GLU A O 1
ATOM 651 N N . THR A 1 82 ? 15.071 9.693 4.039 1.00 95.31 82 THR A N 1
ATOM 652 C CA . THR A 1 82 ? 14.708 11.120 4.113 1.00 95.31 82 THR A CA 1
ATOM 653 C C . THR A 1 82 ? 13.789 11.424 5.300 1.00 95.31 82 THR A C 1
ATOM 655 O O . THR A 1 82 ? 13.851 12.506 5.886 1.00 95.31 82 THR A O 1
ATOM 658 N N . HIS A 1 83 ? 12.910 10.490 5.663 1.00 94.00 83 HIS A N 1
ATOM 659 C CA . HIS A 1 83 ? 11.937 10.691 6.734 1.00 94.00 83 HIS A CA 1
ATOM 660 C 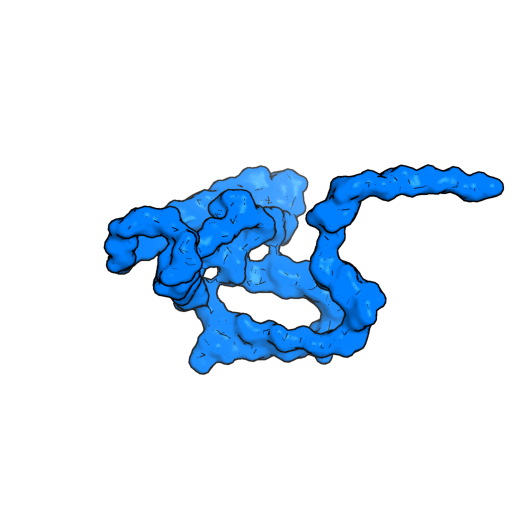C . HIS A 1 83 ? 12.366 10.136 8.091 1.00 94.00 83 HIS A C 1
ATOM 662 O O . HIS A 1 83 ? 11.888 10.643 9.108 1.00 94.00 83 HIS A O 1
ATOM 668 N N . LYS A 1 84 ? 13.275 9.158 8.126 1.00 93.94 84 LYS A N 1
ATOM 669 C CA . LYS A 1 84 ? 13.652 8.415 9.333 1.00 93.94 84 LYS A CA 1
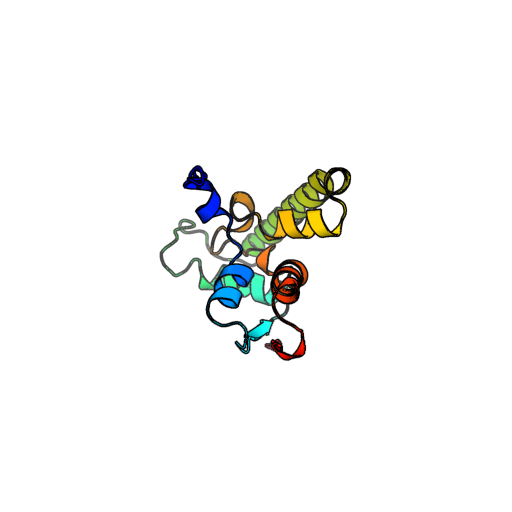ATOM 670 C C . LYS A 1 84 ? 14.136 9.316 10.465 1.00 93.94 84 LYS A C 1
ATOM 672 O O . LYS A 1 84 ? 13.691 9.146 11.595 1.00 93.94 84 LYS A O 1
ATOM 677 N N . GLU A 1 85 ? 14.995 10.292 10.175 1.00 90.69 85 GLU A N 1
ATOM 678 C CA . GLU A 1 85 ? 15.528 11.200 11.204 1.00 90.69 85 GLU A CA 1
ATOM 679 C C . GLU A 1 85 ? 14.465 12.154 11.763 1.00 90.69 85 GLU A C 1
ATOM 681 O O . GLU A 1 85 ? 14.491 12.499 12.942 1.00 90.69 85 GLU A O 1
ATOM 686 N N . ARG A 1 86 ? 13.512 12.577 10.923 1.00 93.25 86 ARG A N 1
ATOM 687 C CA . ARG A 1 86 ? 12.490 13.568 11.286 1.00 93.25 86 ARG A CA 1
ATOM 688 C C . ARG A 1 86 ? 11.287 12.954 11.996 1.00 93.25 86 ARG A C 1
ATOM 690 O O . ARG A 1 86 ? 10.689 13.612 12.841 1.00 93.25 86 ARG A O 1
ATOM 697 N N . LEU A 1 87 ? 10.886 11.752 11.588 1.00 92.25 87 LEU A N 1
ATOM 698 C CA . LEU A 1 87 ? 9.632 11.118 12.001 1.00 92.25 87 LEU A CA 1
ATOM 699 C C . LEU A 1 87 ? 9.838 9.867 12.866 1.00 92.25 87 LEU A C 1
ATOM 701 O O . LEU A 1 87 ? 8.920 9.455 13.562 1.00 92.25 87 LEU A O 1
ATOM 705 N N . GLY A 1 88 ? 11.026 9.264 12.845 1.00 91.81 88 GLY A N 1
ATOM 706 C CA . GLY A 1 88 ? 11.223 7.904 13.341 1.00 91.81 88 GLY A CA 1
ATOM 707 C C . GLY A 1 88 ? 10.888 6.851 12.280 1.00 91.81 88 GLY A C 1
ATOM 708 O O . GLY A 1 88 ? 10.405 7.158 11.190 1.00 91.81 88 GLY A O 1
ATOM 709 N N . GLU A 1 89 ? 11.201 5.591 12.580 1.00 89.06 89 GLU A N 1
ATOM 710 C CA . GLU A 1 89 ? 11.173 4.498 11.598 1.00 89.06 89 GLU A CA 1
ATOM 711 C C . GLU A 1 89 ? 9.750 4.127 11.153 1.00 89.06 89 GLU A C 1
ATOM 713 O O . GLU A 1 89 ? 9.473 4.099 9.953 1.00 89.06 89 GLU A O 1
ATOM 718 N N . ASP A 1 90 ? 8.828 3.927 12.099 1.00 88.12 90 ASP A N 1
ATOM 719 C CA . ASP A 1 90 ? 7.446 3.525 11.799 1.00 88.12 90 ASP A CA 1
ATOM 720 C C . ASP A 1 90 ? 6.683 4.607 11.017 1.00 88.12 90 ASP A C 1
ATOM 722 O O . ASP A 1 90 ? 6.019 4.318 10.016 1.00 88.12 90 ASP A O 1
ATOM 726 N N . ASP A 1 91 ? 6.826 5.871 11.422 1.00 89.62 91 ASP A N 1
ATOM 727 C CA . ASP A 1 91 ? 6.168 7.000 10.761 1.00 89.62 91 ASP A CA 1
ATOM 728 C C . ASP A 1 91 ? 6.786 7.307 9.388 1.00 89.62 91 ASP A C 1
ATOM 730 O O . ASP A 1 91 ? 6.070 7.717 8.471 1.00 89.62 91 ASP A O 1
ATOM 734 N N . ALA A 1 92 ? 8.083 7.042 9.190 1.00 92.81 92 ALA A N 1
ATOM 735 C CA . ALA A 1 92 ? 8.702 7.097 7.866 1.00 92.81 92 ALA A CA 1
ATOM 736 C C . ALA A 1 92 ? 8.127 6.022 6.930 1.00 92.81 92 ALA A C 1
ATOM 738 O O . ALA A 1 92 ? 7.807 6.318 5.775 1.00 92.81 92 ALA A O 1
ATOM 739 N N . VAL A 1 93 ? 7.931 4.793 7.425 1.00 91.69 93 VAL A N 1
ATOM 740 C CA . VAL A 1 93 ? 7.289 3.721 6.648 1.00 91.69 93 VAL A CA 1
ATOM 741 C C . VAL A 1 93 ? 5.864 4.110 6.261 1.00 91.69 93 VAL A C 1
ATOM 743 O O . VAL A 1 93 ? 5.489 3.950 5.098 1.00 91.69 93 VAL A O 1
ATOM 746 N N . LEU A 1 94 ? 5.084 4.656 7.198 1.00 90.44 94 LEU A N 1
ATOM 747 C CA . LEU A 1 94 ? 3.729 5.142 6.934 1.00 90.44 94 LEU A CA 1
ATOM 748 C C . LEU A 1 94 ? 3.720 6.252 5.879 1.00 90.44 94 LEU A C 1
ATOM 750 O O . LEU A 1 94 ? 2.978 6.147 4.900 1.00 90.44 94 LEU A O 1
ATOM 754 N N . ALA A 1 95 ? 4.555 7.280 6.040 1.00 91.50 95 ALA A N 1
ATOM 755 C CA . ALA A 1 95 ? 4.630 8.404 5.110 1.00 91.50 95 ALA A CA 1
ATOM 756 C C . ALA A 1 95 ? 4.911 7.930 3.676 1.00 91.50 95 ALA A C 1
ATOM 758 O O . ALA A 1 95 ? 4.166 8.254 2.753 1.00 91.50 95 ALA A O 1
ATOM 759 N N . CYS A 1 96 ? 5.924 7.083 3.502 1.00 94.31 96 CYS A N 1
ATOM 760 C CA . CYS A 1 96 ? 6.333 6.600 2.188 1.00 94.31 96 CYS A CA 1
ATOM 761 C C . CYS A 1 96 ? 5.363 5.571 1.587 1.00 94.31 96 CYS A C 1
ATOM 763 O O . CYS A 1 96 ? 5.124 5.582 0.382 1.00 94.31 96 CYS A O 1
ATOM 765 N N . ALA A 1 97 ? 4.754 4.699 2.400 1.00 93.44 97 ALA A N 1
ATOM 766 C CA . ALA A 1 97 ? 3.742 3.752 1.922 1.00 93.44 97 ALA A CA 1
ATOM 767 C C . ALA A 1 97 ? 2.470 4.458 1.421 1.00 93.44 97 ALA A C 1
ATOM 769 O O . ALA A 1 97 ? 1.801 3.966 0.506 1.00 93.44 97 ALA A O 1
ATOM 770 N N . HIS A 1 98 ? 2.132 5.602 2.025 1.00 90.38 98 HIS A N 1
ATOM 771 C CA . HIS A 1 98 ? 0.971 6.417 1.678 1.00 90.38 98 HIS A CA 1
ATOM 772 C C . HIS A 1 98 ? 1.261 7.511 0.640 1.00 90.38 98 HIS A C 1
ATOM 774 O O . HIS A 1 98 ? 0.324 8.197 0.223 1.00 90.38 98 HIS A O 1
ATOM 780 N N . ASP A 1 99 ? 2.502 7.646 0.170 1.00 91.44 99 ASP A N 1
ATOM 781 C CA . ASP A 1 99 ? 2.867 8.600 -0.873 1.00 91.44 99 ASP A CA 1
ATOM 782 C C . ASP A 1 99 ? 2.360 8.130 -2.246 1.00 91.44 99 ASP A C 1
ATOM 784 O O . ASP A 1 99 ? 3.001 7.402 -3.011 1.00 91.44 99 ASP A O 1
ATOM 788 N N . ARG A 1 100 ? 1.137 8.558 -2.557 1.00 85.69 100 ARG A N 1
ATOM 789 C CA . ARG A 1 100 ? 0.469 8.254 -3.825 1.00 85.69 100 ARG A CA 1
ATOM 790 C C . ARG A 1 100 ? 1.017 9.068 -4.990 1.00 85.69 100 ARG A C 1
ATOM 792 O O . ARG A 1 100 ? 0.763 8.679 -6.127 1.00 85.69 100 ARG A O 1
ATOM 799 N N . LEU A 1 101 ? 1.723 10.167 -4.725 1.00 88.50 101 LEU A N 1
ATOM 800 C CA . LEU A 1 101 ? 2.305 10.988 -5.778 1.00 88.50 101 LEU A CA 1
ATOM 801 C C . LEU A 1 101 ? 3.445 10.224 -6.453 1.00 88.50 101 LEU A C 1
ATOM 803 O O . LEU A 1 101 ? 3.494 10.162 -7.678 1.00 88.50 101 LEU A O 1
ATOM 807 N N . HIS A 1 102 ? 4.299 9.578 -5.658 1.00 88.88 102 HIS A N 1
ATOM 808 C CA . HIS A 1 102 ? 5.473 8.871 -6.169 1.00 88.88 102 HIS A CA 1
ATOM 809 C C . HIS A 1 102 ? 5.250 7.364 -6.373 1.00 88.88 102 HIS A C 1
ATOM 811 O O . HIS A 1 102 ? 5.854 6.780 -7.270 1.00 88.88 102 HIS A O 1
ATOM 817 N N . PHE A 1 103 ? 4.364 6.722 -5.597 1.00 90.69 103 PHE A N 1
ATOM 818 C CA . PHE A 1 103 ? 4.155 5.261 -5.644 1.00 90.69 103 PHE A CA 1
ATOM 819 C C . PHE A 1 103 ? 2.731 4.839 -6.047 1.00 90.69 103 PHE A C 1
ATOM 821 O O . PHE A 1 103 ? 2.366 3.664 -5.937 1.00 90.69 103 PHE A O 1
ATOM 828 N N . GLY A 1 104 ? 1.894 5.783 -6.492 1.00 87.38 104 GLY A N 1
ATOM 829 C CA . GLY A 1 104 ? 0.477 5.545 -6.783 1.00 87.38 104 GLY A CA 1
ATOM 830 C C . GLY A 1 104 ? 0.131 5.217 -8.236 1.00 87.38 104 GLY A C 1
ATOM 831 O O . GLY A 1 104 ? -1.022 4.853 -8.482 1.00 87.38 104 GLY A O 1
ATOM 832 N N . GLU A 1 105 ? 1.079 5.318 -9.177 1.00 87.25 105 GLU A N 1
ATOM 833 C CA . GLU A 1 105 ? 0.831 5.144 -10.618 1.00 87.25 105 GLU A CA 1
ATOM 834 C C . GLU A 1 105 ? 0.306 3.724 -10.927 1.00 87.25 105 GLU A C 1
ATOM 836 O O . GLU A 1 105 ? 1.023 2.741 -10.703 1.00 87.25 105 GLU A O 1
ATOM 841 N N . PRO A 1 106 ? -0.937 3.562 -11.422 1.00 85.50 106 PRO A N 1
ATOM 842 C CA . PRO A 1 106 ? -1.489 2.250 -11.749 1.00 85.50 106 PRO A CA 1
ATOM 843 C C . PRO A 1 106 ? -0.678 1.534 -12.829 1.00 85.50 106 PRO A C 1
ATOM 845 O O . PRO A 1 106 ? -0.308 2.131 -13.833 1.00 85.50 106 PRO A O 1
ATOM 848 N N . GLY A 1 107 ? -0.425 0.235 -12.649 1.00 85.00 107 GLY A N 1
ATOM 849 C CA . GLY A 1 107 ? 0.272 -0.553 -13.663 1.00 85.00 107 GLY A CA 1
ATOM 850 C C . GLY A 1 107 ? 1.793 -0.377 -13.669 1.00 85.00 107 GLY A C 1
ATOM 851 O O . GLY A 1 107 ? 2.482 -1.074 -14.409 1.00 85.00 107 GLY A O 1
ATOM 852 N N . SER A 1 108 ? 2.331 0.484 -12.802 1.00 86.44 108 SER A N 1
ATOM 853 C CA . SER A 1 108 ? 3.773 0.613 -12.572 1.00 86.44 108 SER A CA 1
ATOM 854 C C . SER A 1 108 ? 4.354 -0.532 -11.730 1.00 86.44 108 SER A C 1
ATOM 856 O O . SER A 1 108 ? 5.571 -0.628 -11.600 1.00 86.44 108 SER A O 1
ATOM 858 N N . GLY A 1 109 ? 3.507 -1.392 -11.144 1.00 86.94 109 GLY A N 1
ATOM 859 C CA . GLY A 1 109 ? 3.940 -2.336 -10.119 1.00 86.94 109 GLY A CA 1
ATOM 860 C C . GLY A 1 109 ? 4.137 -1.624 -8.781 1.00 86.94 109 GLY A C 1
ATOM 861 O O . GLY A 1 109 ? 5.219 -1.629 -8.216 1.00 86.94 109 GLY A O 1
ATOM 862 N N . ARG A 1 110 ? 3.082 -0.977 -8.286 1.00 91.62 110 ARG A N 1
ATOM 863 C CA . ARG A 1 110 ? 3.081 -0.153 -7.065 1.00 91.62 110 ARG A CA 1
ATOM 864 C C . ARG A 1 110 ? 3.645 -0.911 -5.848 1.00 91.62 110 ARG A C 1
ATOM 866 O O . ARG A 1 110 ? 2.962 -1.761 -5.278 1.00 91.62 110 ARG A O 1
ATOM 873 N N . ILE A 1 111 ? 4.868 -0.591 -5.427 1.00 93.38 111 ILE A N 1
ATOM 874 C CA . ILE A 1 111 ? 5.561 -1.261 -4.316 1.00 93.38 111 ILE A CA 1
ATOM 875 C C . ILE A 1 111 ? 4.981 -0.867 -2.951 1.00 93.38 111 ILE A C 1
ATOM 877 O O . ILE A 1 111 ? 4.826 -1.716 -2.074 1.00 93.38 111 ILE A O 1
ATOM 881 N N . GLY A 1 112 ? 4.593 0.404 -2.783 1.00 92.69 112 GLY A N 1
ATOM 882 C CA . GLY A 1 112 ? 4.158 0.958 -1.495 1.00 92.69 112 GLY A CA 1
ATOM 883 C C . GLY A 1 112 ? 2.932 0.245 -0.924 1.00 92.69 112 GLY A C 1
ATOM 884 O O . GLY A 1 112 ? 2.887 -0.081 0.255 1.00 92.69 112 GLY A O 1
ATOM 885 N N . ILE A 1 113 ? 1.978 -0.131 -1.779 1.00 92.25 113 ILE A N 1
ATOM 886 C CA . ILE A 1 113 ? 0.765 -0.874 -1.387 1.00 92.25 113 ILE A CA 1
ATOM 887 C C . ILE A 1 113 ? 1.030 -2.338 -0.994 1.00 92.25 113 ILE A C 1
ATOM 889 O O . ILE A 1 113 ? 0.112 -3.019 -0.534 1.00 92.25 113 ILE A O 1
ATOM 893 N N . GLY A 1 114 ? 2.255 -2.835 -1.192 1.00 93.81 114 GLY A N 1
ATOM 894 C CA . GLY A 1 114 ? 2.737 -4.111 -0.659 1.00 93.81 114 GLY A CA 1
ATOM 895 C C . GLY A 1 114 ? 3.208 -4.026 0.799 1.00 93.81 114 GLY A C 1
ATOM 896 O O . GLY A 1 114 ? 3.368 -5.060 1.444 1.00 93.81 114 GLY A O 1
ATOM 897 N N . LEU A 1 115 ? 3.380 -2.818 1.351 1.00 94.62 115 LEU A N 1
ATOM 898 C CA . LEU A 1 115 ? 3.739 -2.584 2.753 1.00 94.62 115 LEU A CA 1
ATOM 899 C C . LEU A 1 115 ? 2.501 -2.697 3.654 1.00 94.62 115 LEU A C 1
ATOM 901 O O . LEU A 1 115 ? 2.058 -1.727 4.266 1.00 94.62 115 LEU A O 1
ATOM 905 N N . TYR A 1 116 ? 1.907 -3.890 3.722 1.00 95.19 116 TYR A N 1
ATOM 906 C CA . TYR A 1 116 ? 0.609 -4.107 4.374 1.00 95.19 116 TYR A CA 1
ATOM 907 C C . TYR A 1 116 ? 0.550 -3.635 5.826 1.00 95.19 116 TYR A C 1
ATOM 909 O O . TYR A 1 116 ? -0.495 -3.159 6.261 1.00 95.19 116 TYR A O 1
ATOM 917 N N . HIS A 1 117 ? 1.665 -3.723 6.552 1.00 92.56 117 HIS A N 1
ATOM 918 C CA . HIS A 1 117 ? 1.771 -3.240 7.925 1.00 92.56 117 HIS A CA 1
ATOM 919 C C . HIS A 1 117 ? 1.379 -1.761 8.056 1.00 92.56 117 HIS A C 1
ATOM 921 O O . HIS A 1 117 ? 0.576 -1.428 8.923 1.00 92.56 117 HIS A O 1
ATOM 927 N N . ALA A 1 118 ? 1.851 -0.903 7.144 1.00 91.69 118 ALA A N 1
ATOM 928 C CA . ALA A 1 118 ? 1.566 0.531 7.160 1.00 91.69 118 ALA A CA 1
ATOM 929 C C . ALA A 1 118 ? 0.051 0.801 7.063 1.00 91.69 118 ALA A C 1
ATOM 931 O O . ALA A 1 118 ? -0.523 1.560 7.842 1.00 91.69 118 ALA A O 1
ATOM 932 N N . PHE A 1 119 ? -0.631 0.096 6.157 1.00 92.31 119 PHE A N 1
ATOM 933 C CA . PHE A 1 119 ? -2.075 0.231 5.992 1.00 92.31 119 PHE A CA 1
ATOM 934 C C . PHE A 1 119 ? -2.826 -0.367 7.183 1.00 92.31 119 PHE A C 1
ATOM 936 O O . PHE A 1 119 ? -3.644 0.320 7.788 1.00 92.31 119 PHE A O 1
ATOM 943 N N . ILE A 1 120 ? -2.548 -1.622 7.547 1.00 94.06 120 ILE A N 1
ATOM 944 C CA . ILE A 1 120 ? -3.279 -2.344 8.599 1.00 94.06 120 ILE A CA 1
ATOM 945 C C . ILE A 1 120 ? -3.149 -1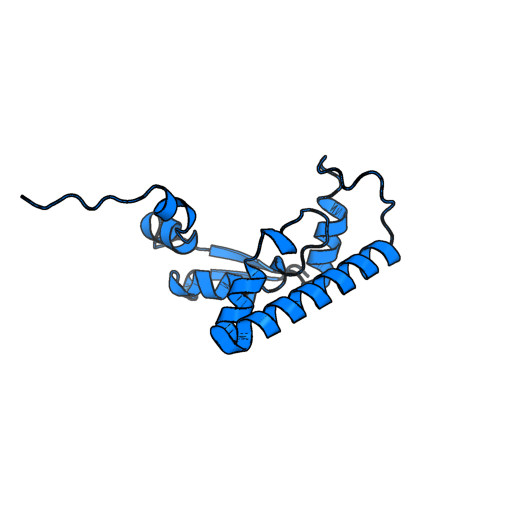.635 9.951 1.00 94.06 120 ILE A C 1
ATOM 947 O O . ILE A 1 120 ? -4.157 -1.490 10.640 1.00 94.06 120 ILE A O 1
ATOM 951 N N . ASN A 1 121 ? -1.966 -1.124 10.307 1.00 91.06 121 ASN A N 1
ATOM 952 C CA . ASN A 1 121 ? -1.771 -0.375 11.551 1.00 91.06 121 ASN A CA 1
ATOM 953 C C . ASN A 1 121 ? -2.716 0.822 11.656 1.00 91.06 121 ASN A C 1
ATOM 955 O O . ASN A 1 121 ? -3.330 1.031 12.699 1.00 91.06 121 ASN A O 1
ATOM 959 N N . ARG A 1 122 ? -2.887 1.580 10.567 1.00 90.31 122 ARG A N 1
ATOM 960 C CA . ARG A 1 122 ? -3.796 2.733 10.544 1.00 90.31 122 ARG A CA 1
ATOM 961 C C . ARG A 1 122 ? -5.250 2.327 10.795 1.00 90.31 122 ARG A C 1
ATOM 963 O O . ARG A 1 122 ? -5.990 3.069 11.434 1.00 90.31 122 ARG A O 1
ATOM 970 N N . TRP A 1 123 ? -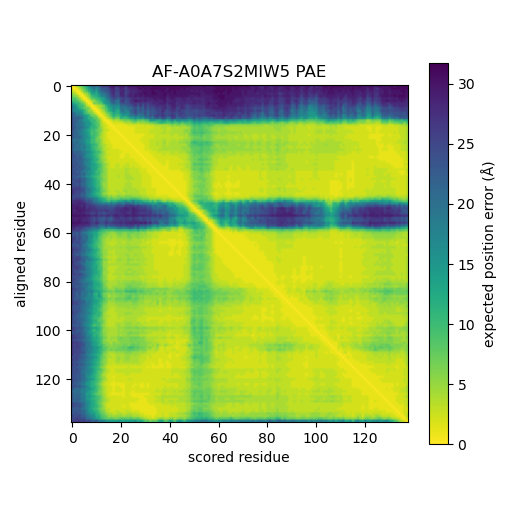5.663 1.153 10.319 1.00 94.88 123 TRP A N 1
ATOM 971 C CA . TRP A 1 123 ? -6.998 0.612 10.592 1.00 94.88 123 TRP A CA 1
ATOM 972 C C . TRP A 1 123 ? -7.132 0.099 12.031 1.00 94.88 123 TRP A C 1
ATOM 974 O O . TRP A 1 123 ? -8.163 0.335 12.660 1.00 94.88 123 TRP A O 1
ATOM 984 N N . LEU A 1 124 ? -6.090 -0.534 12.577 1.00 95.44 124 LEU A N 1
ATOM 985 C CA . LEU A 1 124 ? -6.065 -1.036 13.956 1.00 95.44 124 LEU A CA 1
ATOM 986 C C . LEU A 1 124 ? -6.137 0.076 15.017 1.00 95.44 124 LEU A C 1
ATOM 988 O O . LEU A 1 124 ? -6.568 -0.176 16.136 1.00 95.44 124 LEU A O 1
ATOM 992 N N . GLN A 1 125 ? -5.779 1.318 14.673 1.00 94.19 125 GLN A N 1
ATOM 993 C CA . GLN A 1 125 ? -5.975 2.477 15.557 1.00 94.19 125 GLN A CA 1
ATOM 994 C C . GLN A 1 125 ? -7.456 2.821 15.797 1.00 94.19 125 GLN A C 1
ATOM 996 O O . GLN A 1 125 ? -7.766 3.553 16.737 1.00 94.19 125 GLN A O 1
ATOM 1001 N N . LYS A 1 126 ? -8.367 2.357 14.930 1.00 96.25 126 LYS A N 1
ATOM 1002 C CA . LYS A 1 126 ? -9.811 2.643 15.013 1.00 96.25 126 LYS A CA 1
ATOM 1003 C C . LYS A 1 126 ? -10.659 1.400 15.226 1.00 96.25 126 LYS A C 1
ATOM 1005 O O . LYS A 1 126 ? -11.701 1.491 15.858 1.00 96.25 126 LYS A O 1
ATOM 1010 N N . TYR A 1 127 ? -10.208 0.254 14.731 1.00 97.50 127 TYR A N 1
ATOM 1011 C CA . TYR A 1 127 ? -10.911 -1.011 14.866 1.00 97.50 127 TYR A CA 1
ATOM 1012 C C . TYR A 1 127 ? -10.073 -1.998 15.684 1.00 97.50 127 TYR A C 1
ATOM 1014 O O . TYR A 1 127 ? -8.897 -2.194 15.378 1.00 97.50 127 TYR A O 1
ATOM 1022 N N . PRO A 1 128 ? -10.650 -2.667 16.692 1.00 97.38 128 PRO A N 1
ATOM 1023 C CA . PRO A 1 128 ? -9.970 -3.717 17.433 1.00 97.38 128 PRO A CA 1
ATOM 1024 C C . PRO A 1 128 ? -9.7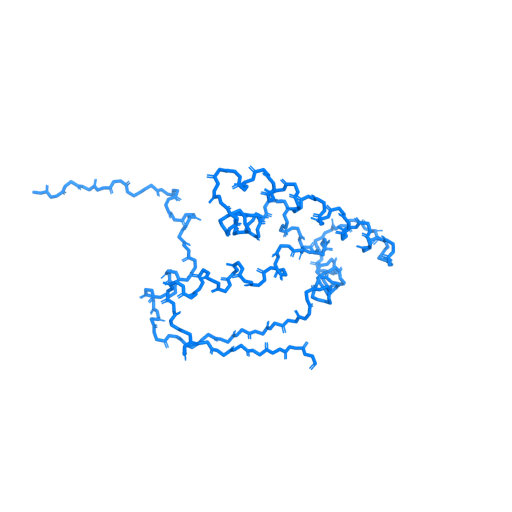27 -4.946 16.542 1.00 97.38 128 PRO A C 1
ATOM 1026 O O . PRO A 1 128 ? -10.456 -5.204 15.578 1.00 97.38 128 PRO A O 1
ATOM 1029 N N . ARG A 1 129 ? -8.692 -5.731 16.861 1.00 97.12 129 ARG A N 1
ATOM 1030 C CA . ARG A 1 129 ? -8.218 -6.859 16.038 1.00 97.12 129 ARG A CA 1
ATOM 1031 C C . ARG A 1 129 ? -9.308 -7.903 15.762 1.00 97.12 129 ARG A C 1
ATOM 1033 O O . ARG A 1 129 ? -9.323 -8.501 14.692 1.00 97.12 129 ARG A O 1
ATOM 1040 N N . GLU A 1 130 ? -10.245 -8.089 16.683 1.00 98.12 130 GLU A N 1
ATOM 1041 C CA . GLU A 1 130 ? -11.368 -9.036 16.612 1.00 98.12 130 GLU A CA 1
ATOM 1042 C C . GLU A 1 130 ? -12.430 -8.636 15.568 1.00 98.12 130 GLU A C 1
ATOM 1044 O O . GLU A 1 130 ? -13.352 -9.402 15.257 1.00 98.12 130 GLU A O 1
ATOM 1049 N N . GLN A 1 131 ? -12.345 -7.416 15.030 1.00 98.38 131 GLN A N 1
ATOM 1050 C CA . GLN A 1 131 ? -13.154 -6.969 13.898 1.00 98.38 131 GLN A CA 1
ATOM 1051 C C . GLN A 1 131 ? -12.512 -7.286 12.546 1.00 98.38 131 GLN A C 1
ATOM 1053 O O . GLN A 1 131 ? -13.179 -7.108 11.533 1.00 98.38 131 GLN A O 1
ATOM 1058 N N . PHE A 1 132 ? -11.287 -7.817 12.507 1.00 98.31 132 PHE A N 1
ATOM 1059 C CA . PHE A 1 132 ? -10.607 -8.177 11.266 1.00 98.31 132 PHE A CA 1
ATOM 1060 C C . PHE A 1 132 ? -10.658 -9.679 11.005 1.00 98.31 132 PHE A C 1
ATOM 1062 O O . PHE A 1 132 ? -10.331 -10.496 11.865 1.00 98.31 132 PHE A O 1
ATOM 1069 N N . HIS A 1 133 ? -10.967 -10.038 9.764 1.00 98.00 133 HIS A N 1
ATOM 1070 C CA . HIS A 1 133 ? -10.621 -11.331 9.197 1.00 98.00 133 HIS A CA 1
ATOM 1071 C C . HIS A 1 133 ? -9.535 -11.117 8.143 1.00 98.00 133 HIS A C 1
ATOM 1073 O O . HIS A 1 133 ? -9.792 -10.507 7.105 1.00 98.00 133 HIS A O 1
ATOM 1079 N N . ILE A 1 134 ? -8.320 -11.598 8.416 1.00 96.69 134 ILE A N 1
ATOM 1080 C CA . ILE A 1 134 ? -7.191 -11.511 7.485 1.00 96.69 134 ILE A CA 1
ATOM 1081 C C . ILE A 1 134 ? -6.991 -12.881 6.845 1.00 96.69 134 ILE A C 1
ATOM 1083 O O . ILE A 1 134 ? -6.657 -13.845 7.532 1.00 96.69 134 ILE A O 1
ATOM 1087 N N . SER A 1 135 ? -7.185 -12.952 5.532 1.00 96.38 135 SER A N 1
ATOM 1088 C CA . SER A 1 135 ? -6.946 -14.147 4.724 1.00 96.38 135 SER A CA 1
ATOM 1089 C C . SER A 1 135 ? -5.740 -13.944 3.813 1.00 96.38 135 SER A C 1
ATOM 1091 O O . SER A 1 135 ? -5.393 -12.813 3.454 1.00 96.38 135 SER A O 1
ATOM 1093 N N . ARG A 1 136 ? -5.086 -15.046 3.452 1.00 93.38 136 ARG A N 1
ATOM 1094 C CA . ARG A 1 136 ? -3.992 -15.046 2.489 1.00 93.38 136 ARG A CA 1
ATOM 1095 C C . ARG A 1 136 ? -4.469 -15.659 1.173 1.00 93.38 136 ARG A C 1
ATOM 1097 O O . ARG A 1 136 ? -5.222 -16.628 1.183 1.00 93.38 136 ARG A O 1
ATOM 1104 N N . LEU A 1 137 ? -4.059 -15.062 0.063 1.00 88.69 137 LEU A N 1
ATOM 1105 C CA . LEU A 1 137 ? -4.347 -15.496 -1.297 1.00 88.69 137 LEU A CA 1
ATOM 1106 C C . LEU A 1 137 ? -3.121 -16.245 -1.828 1.00 88.69 137 LEU A C 1
ATOM 1108 O O . LEU A 1 137 ? -2.314 -15.674 -2.567 1.00 88.69 137 LEU A O 1
ATOM 1112 N N . GLU A 1 138 ? -2.962 -17.491 -1.388 1.00 74.12 138 GLU A N 1
ATOM 1113 C CA . GLU A 1 138 ? -2.019 -18.470 -1.944 1.00 74.12 138 GLU A CA 1
ATOM 1114 C C . GLU A 1 138 ? -2.739 -19.737 -2.398 1.00 74.12 138 GLU A C 1
ATOM 1116 O O . GLU A 1 138 ? -3.736 -20.117 -1.742 1.00 74.12 138 GLU A O 1
#

Radius of gyration: 18.23 Å; Cα contacts (8 Å, |Δi|>4): 131; chains: 1; bounding box: 39×51×48 Å

Sequence (138 aa):
LPQGTHETEQDFVEMPIPLLLHELQPQAKLLVTLREPVSRMYSDYNFLTRTGVSRGDTLKSADDFHTLAVHQKTSLQCCFETHKERLGEDDAVLACAHDRLHFGEPGSGRIGIGLYHAFINRWLQKYPREQFHISRLE

Foldseek 3Di:
DDDDDPPDPVVVVPPDPLNVCCVVPVLAQAEAEAEQLQVVLVCQLPPFCVPPLDPPPDDDDPVLLVVLVVVLVVVLVVQQVVCCVPPNRLVSLLVSLPPCVRQVRGNSSRNSVSSVCSVVVSNCVRHPPVSYDYHYDD

Solvent-accessible surface area (backbone atoms only — not comparable to full-atom values): 8104 Å² total; per-residue (Å²): 133,87,80,82,78,83,80,52,82,68,61,70,76,66,63,52,65,48,56,58,46,38,77,76,44,71,83,57,74,43,82,44,79,44,52,62,43,66,64,48,21,51,46,33,36,67,54,45,43,72,72,80,49,77,72,72,90,65,78,85,44,74,63,58,53,47,55,38,49,52,49,51,50,53,54,51,52,51,43,32,64,71,28,28,84,81,59,34,66,70,52,12,46,36,54,49,42,64,35,50,87,84,41,50,58,72,28,58,29,38,59,30,78,47,47,52,66,50,58,51,54,59,38,53,78,67,40,62,74,90,35,52,47,81,45,73,67,126

InterPro domains:
  IPR027417 P-loop containing nucleoside triphosphate hydrolase [G3DSA:3.40.50.300] (6-138)
  IPR027417 P-loop containing nucleoside triphosphate hydrolase [SSF52540] (15-138)
  IPR052654 Chondroitin Sulfate Sulfotransferase [PTHR15723] (15-138)

Mean predicted aligned error: 8.05 Å

Secondary structure (DSSP, 8-state):
-PPPP---TTTTTS--HHHHHHHH-TTPPEEEEE--HHHHHHHHHHHTTSSS---TT----HHHHHHHHHHHHHHHHHHHHHHHHHH-HHHHHHHHHT-HHHH--TTS--SGGG-HHHHHHHHHTTS-GGGEEEEE--